Protein AF-A0A1Y1X3Y8-F1 (afdb_monomer_lite)

Secondary structure (DSSP, 8-state):
----TTT--HHHHHHHHHHHHHTSS-HHHHHHHHHHHHH-----HHHHHHHHHHHHHHHHTS-TT-HHHHHHHHHHHHHHHTTS-SSS-HHHHHHHHHHHHHB-TTSSSB-TT--HHHHHHHHHHHTT--THHHHHTHHHHHHHHHHHHH-GGGGGG--

Structure (mmCIF, N/CA/C/O backbone):
data_AF-A0A1Y1X3Y8-F1
#
_entry.id   AF-A0A1Y1X3Y8-F1
#
loop_
_atom_site.group_PDB
_atom_site.id
_atom_site.type_symbol
_atom_site.label_atom_id
_atom_site.label_alt_id
_atom_site.label_comp_id
_atom_site.label_asym_id
_atom_site.label_entity_id
_atom_site.label_seq_id
_atom_site.pdbx_PDB_ins_code
_atom_site.Cartn_x
_atom_site.Cartn_y
_atom_site.Cartn_z
_atom_site.occupancy
_atom_site.B_iso_or_equiv
_atom_site.auth_seq_id
_atom_site.auth_comp_id
_atom_site.auth_asym_id
_atom_site.auth_atom_id
_atom_site.pdbx_PDB_model_num
ATOM 1 N N . MET A 1 1 ? 4.720 0.163 -21.211 1.00 77.25 1 MET A N 1
ATOM 2 C CA . MET A 1 1 ? 3.419 0.380 -20.541 1.00 77.25 1 MET A CA 1
ATOM 3 C C . MET A 1 1 ? 3.453 1.753 -19.895 1.00 77.25 1 MET A C 1
ATOM 5 O O . MET A 1 1 ? 4.479 2.070 -19.313 1.00 77.25 1 MET A O 1
ATOM 9 N N . ASN A 1 2 ? 2.401 2.562 -20.039 1.00 78.06 2 ASN A N 1
ATOM 10 C CA . ASN A 1 2 ? 2.331 3.881 -19.407 1.00 78.06 2 ASN A CA 1
ATOM 11 C C . ASN A 1 2 ? 1.564 3.747 -18.083 1.00 78.06 2 ASN A C 1
ATOM 13 O O . ASN A 1 2 ? 0.369 3.459 -18.113 1.00 78.06 2 ASN A O 1
ATOM 17 N N . LEU A 1 3 ? 2.263 3.854 -16.953 1.00 91.81 3 LEU A N 1
ATOM 18 C CA . LEU A 1 3 ? 1.682 3.755 -15.616 1.00 91.81 3 LEU A CA 1
ATOM 19 C C . LEU A 1 3 ? 1.950 5.055 -14.869 1.00 91.81 3 LEU A C 1
ATOM 21 O O . LEU A 1 3 ? 3.102 5.444 -14.722 1.00 91.81 3 LEU A O 1
ATOM 25 N N . ASP A 1 4 ? 0.891 5.638 -14.324 1.00 93.69 4 ASP A N 1
ATOM 26 C CA . ASP A 1 4 ? 0.963 6.760 -13.394 1.00 93.69 4 ASP A CA 1
ATOM 27 C C . ASP A 1 4 ? 0.337 6.335 -12.061 1.00 93.69 4 ASP A C 1
ATOM 29 O O . ASP A 1 4 ? -0.876 6.133 -11.969 1.00 93.69 4 ASP A O 1
ATOM 33 N N . PHE A 1 5 ? 1.153 6.186 -11.016 1.00 95.19 5 PHE A N 1
ATOM 34 C CA . PHE A 1 5 ? 0.685 5.740 -9.699 1.00 95.19 5 PHE A CA 1
ATOM 35 C C . PHE A 1 5 ? -0.302 6.707 -9.026 1.00 95.19 5 PHE A C 1
ATOM 37 O O . PHE A 1 5 ? -0.973 6.295 -8.078 1.00 95.19 5 PHE A O 1
ATOM 44 N N . THR A 1 6 ? -0.429 7.948 -9.504 1.00 92.75 6 THR A N 1
ATOM 45 C CA . THR A 1 6 ? -1.361 8.947 -8.956 1.00 92.75 6 THR A CA 1
ATOM 46 C C . THR A 1 6 ? -2.784 8.810 -9.499 1.00 92.75 6 THR A C 1
ATOM 48 O O . THR A 1 6 ? -3.734 9.178 -8.813 1.00 92.75 6 THR A O 1
ATOM 51 N N . THR A 1 7 ? -2.951 8.249 -10.701 1.00 92.94 7 THR A N 1
ATOM 52 C CA . THR A 1 7 ? -4.248 8.200 -11.405 1.00 92.94 7 THR A CA 1
ATOM 53 C C . THR A 1 7 ? -4.650 6.805 -11.876 1.00 92.94 7 THR A C 1
ATOM 55 O O . THR A 1 7 ? -5.825 6.559 -12.157 1.00 92.94 7 THR A O 1
ATOM 58 N N . SER A 1 8 ? -3.703 5.869 -11.949 1.00 93.62 8 SER A N 1
ATOM 59 C CA . SER A 1 8 ? -3.963 4.515 -12.436 1.00 93.62 8 SER A CA 1
ATOM 60 C C . SER A 1 8 ? -4.915 3.758 -11.520 1.00 93.62 8 SER A C 1
ATOM 62 O O . SER A 1 8 ? -4.859 3.856 -10.290 1.00 93.62 8 SER A O 1
ATOM 64 N N . ASN A 1 9 ? -5.777 2.954 -12.140 1.00 93.38 9 ASN A N 1
ATOM 65 C CA . ASN A 1 9 ? -6.624 2.029 -11.408 1.00 93.38 9 ASN A CA 1
ATOM 66 C C . ASN A 1 9 ? -5.807 0.855 -10.839 1.00 93.38 9 ASN A C 1
ATOM 68 O O . ASN A 1 9 ? -4.686 0.563 -11.260 1.00 93.38 9 ASN A O 1
ATOM 72 N N . GLU A 1 10 ? -6.410 0.160 -9.881 1.00 94.06 10 GLU A N 1
ATOM 73 C CA . GLU A 1 10 ? -5.768 -0.921 -9.135 1.00 94.06 10 GLU A CA 1
ATOM 74 C C . GLU A 1 10 ? -5.378 -2.117 -10.018 1.00 94.06 10 GLU A C 1
ATOM 76 O O . GLU A 1 10 ? -4.331 -2.732 -9.800 1.00 94.06 10 GLU A O 1
ATOM 81 N N . ASP A 1 11 ? -6.167 -2.427 -11.050 1.00 94.31 11 ASP A N 1
ATOM 82 C CA . ASP A 1 11 ? -5.875 -3.535 -11.963 1.00 94.31 11 ASP A CA 1
ATOM 83 C C . ASP A 1 11 ? -4.633 -3.258 -12.816 1.00 94.31 11 ASP A C 1
ATOM 85 O O . ASP A 1 11 ? -3.832 -4.167 -13.044 1.00 94.31 11 ASP A O 1
ATOM 89 N N . LEU A 1 12 ? -4.412 -2.004 -13.222 1.00 95.94 12 LEU A N 1
ATOM 90 C CA . LEU A 1 12 ? -3.205 -1.605 -13.941 1.00 95.94 12 LEU A CA 1
ATOM 91 C C . LEU A 1 12 ? -1.964 -1.673 -13.036 1.00 95.94 12 LEU A C 1
ATOM 93 O O . LEU A 1 12 ? -0.915 -2.146 -13.471 1.00 95.94 12 LEU A O 1
ATOM 97 N N . CYS A 1 13 ? -2.082 -1.289 -11.761 1.00 97.12 13 CYS A N 1
ATOM 98 C CA . CYS A 1 13 ? -0.995 -1.442 -10.784 1.00 97.12 13 CYS A CA 1
ATOM 99 C C . CYS A 1 13 ? -0.655 -2.918 -10.528 1.00 97.12 13 CYS A C 1
ATOM 101 O O . CYS A 1 13 ? 0.520 -3.287 -10.458 1.00 97.12 13 CYS A O 1
ATOM 103 N N . LYS A 1 14 ? -1.672 -3.784 -10.452 1.00 96.38 14 LYS A N 1
ATOM 104 C CA . LYS A 1 14 ? -1.488 -5.239 -10.384 1.00 96.38 14 LYS A CA 1
ATOM 105 C C . LYS A 1 14 ? -0.775 -5.776 -11.626 1.00 96.38 14 LYS A C 1
ATOM 107 O O . LYS A 1 14 ? 0.194 -6.522 -11.492 1.00 96.38 14 LYS A O 1
ATOM 112 N N . GLN A 1 15 ? -1.235 -5.406 -12.823 1.00 97.06 15 GLN A N 1
ATOM 113 C CA . GLN A 1 15 ? -0.610 -5.830 -14.081 1.00 97.06 15 GLN A CA 1
ATOM 114 C C . GLN A 1 15 ? 0.847 -5.379 -14.163 1.00 97.06 15 GLN A C 1
ATOM 116 O O . GLN A 1 15 ? 1.706 -6.180 -14.522 1.00 97.06 15 GLN A O 1
ATOM 121 N N . TYR A 1 16 ? 1.145 -4.148 -13.741 1.00 97.31 16 TYR A N 1
ATOM 122 C CA . TYR A 1 16 ? 2.519 -3.668 -13.634 1.00 97.31 16 TYR A CA 1
ATOM 123 C C . TYR A 1 16 ? 3.376 -4.581 -12.753 1.00 97.31 16 TYR A C 1
ATOM 125 O O . TYR A 1 16 ? 4.433 -5.026 -13.196 1.00 97.31 16 TYR A O 1
ATOM 133 N N . GLY A 1 17 ? 2.914 -4.922 -11.545 1.00 97.19 17 GLY A N 1
ATOM 134 C CA . GLY A 1 17 ? 3.653 -5.817 -10.650 1.00 97.19 17 GLY A CA 1
ATOM 135 C C . GLY A 1 17 ? 3.884 -7.207 -11.256 1.00 97.19 17 GLY A C 1
ATOM 136 O O . GLY A 1 17 ? 4.974 -7.765 -11.139 1.00 97.19 17 GLY A O 1
ATOM 137 N N . ILE A 1 18 ? 2.893 -7.743 -11.977 1.00 97.38 18 ILE A N 1
ATOM 138 C CA . ILE A 1 18 ? 3.014 -9.019 -12.699 1.00 97.38 18 ILE A CA 1
ATOM 139 C C . ILE A 1 18 ? 4.064 -8.928 -13.813 1.00 97.38 18 ILE A C 1
ATOM 141 O O . ILE A 1 18 ? 4.921 -9.803 -13.887 1.00 97.38 18 ILE A O 1
ATOM 145 N N . TYR A 1 19 ? 4.051 -7.874 -14.631 1.00 97.44 19 TYR A N 1
ATOM 146 C CA . TYR A 1 19 ? 5.034 -7.698 -15.706 1.00 97.44 19 TYR A CA 1
ATOM 147 C C . TYR A 1 19 ? 6.447 -7.454 -15.190 1.00 97.44 19 TYR A C 1
ATOM 149 O O . TYR A 1 19 ? 7.417 -7.916 -15.793 1.00 97.44 19 TYR A O 1
ATOM 157 N N . VAL A 1 20 ? 6.589 -6.772 -14.051 1.00 96.94 20 VAL A N 1
ATOM 158 C CA . VAL A 1 20 ? 7.881 -6.711 -13.366 1.00 96.94 20 VAL A CA 1
ATOM 159 C C . VAL A 1 20 ? 8.287 -8.122 -12.959 1.00 96.94 20 VAL A C 1
ATOM 161 O O . VAL A 1 20 ? 9.363 -8.559 -13.352 1.00 96.94 20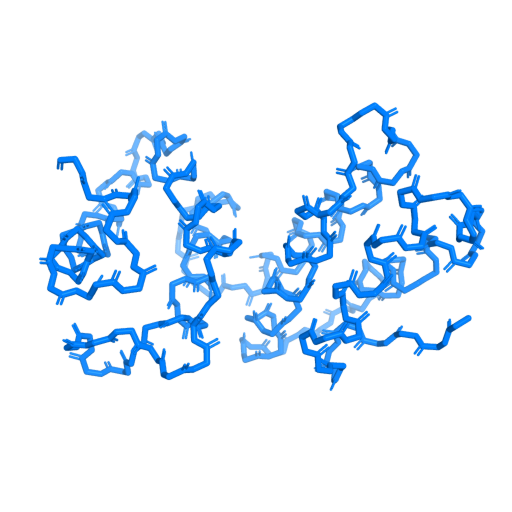 VAL A O 1
ATOM 164 N N . LYS A 1 21 ? 7.433 -8.877 -12.257 1.00 96.94 21 LYS A N 1
ATOM 165 C CA . LYS A 1 21 ? 7.724 -10.261 -11.846 1.00 96.94 21 LYS A CA 1
ATOM 166 C C . LYS A 1 21 ? 8.130 -11.170 -13.012 1.00 96.94 21 LYS A C 1
ATOM 168 O O . LYS A 1 21 ? 9.074 -11.938 -12.843 1.00 96.94 21 LYS A O 1
ATOM 173 N N . THR A 1 22 ? 7.452 -11.109 -14.159 1.00 96.50 22 THR A N 1
ATOM 174 C CA . THR A 1 22 ? 7.746 -11.969 -15.322 1.00 96.50 22 THR A CA 1
ATOM 175 C C . THR A 1 22 ? 8.943 -11.495 -16.146 1.00 96.50 22 THR A C 1
ATOM 177 O O . THR A 1 22 ? 9.402 -12.223 -17.022 1.00 96.50 22 THR A O 1
ATOM 180 N N . GLY A 1 23 ? 9.484 -10.307 -15.856 1.00 94.44 23 GLY A N 1
ATOM 181 C CA . GLY A 1 23 ? 10.617 -9.726 -16.581 1.00 94.44 23 GLY A CA 1
ATOM 182 C C . GLY A 1 23 ? 10.230 -8.974 -17.858 1.00 94.44 23 GLY A C 1
ATOM 183 O O . GLY A 1 23 ? 11.110 -8.432 -18.528 1.00 94.44 23 GLY A O 1
ATOM 184 N N . GLU A 1 24 ? 8.934 -8.892 -18.171 1.00 95.81 24 GLU A N 1
ATOM 185 C CA . GLU A 1 24 ? 8.387 -8.103 -19.284 1.00 95.81 24 GLU A CA 1
ATOM 186 C C . GLU A 1 24 ? 8.606 -6.595 -19.089 1.00 95.81 24 GLU A C 1
ATOM 188 O O . GLU A 1 24 ? 8.757 -5.855 -20.061 1.00 95.81 24 GLU A O 1
ATOM 193 N N . LEU A 1 25 ? 8.678 -6.138 -17.832 1.00 93.94 25 LEU A N 1
ATOM 194 C CA . LEU A 1 25 ? 9.170 -4.809 -17.470 1.00 93.94 25 LEU A CA 1
ATOM 195 C C . LEU A 1 25 ? 10.521 -4.909 -16.757 1.00 93.94 25 LEU A C 1
ATOM 197 O O . LEU A 1 25 ? 10.657 -5.537 -15.704 1.00 93.94 25 LEU A O 1
ATOM 201 N N . ASN A 1 26 ? 11.519 -4.227 -17.317 1.00 92.56 26 ASN A N 1
ATOM 202 C CA . ASN A 1 26 ? 12.872 -4.127 -16.782 1.00 92.56 26 ASN A CA 1
ATOM 203 C C . ASN A 1 26 ? 13.462 -2.726 -17.033 1.00 92.56 26 ASN A C 1
ATOM 205 O O . ASN A 1 26 ? 12.870 -1.898 -17.735 1.00 92.56 26 ASN A O 1
ATOM 209 N N . GLY A 1 27 ? 14.610 -2.446 -16.409 1.00 91.19 27 GLY A N 1
ATOM 210 C CA . GLY A 1 27 ? 15.343 -1.192 -16.590 1.00 91.19 27 GLY A CA 1
ATOM 211 C C . GLY A 1 27 ? 14.477 0.050 -16.356 1.00 91.19 27 GLY A C 1
ATOM 212 O O . GLY A 1 27 ? 13.694 0.108 -15.407 1.00 91.19 27 GLY A O 1
ATOM 213 N N . SER A 1 28 ? 14.592 1.034 -17.249 1.00 90.19 28 SER A N 1
ATOM 214 C CA . SER A 1 28 ? 13.864 2.308 -17.161 1.00 90.19 28 SER A CA 1
ATOM 215 C C . SER A 1 28 ? 12.346 2.168 -17.284 1.00 90.19 28 SER A C 1
ATOM 217 O O . SER A 1 28 ? 11.619 2.962 -16.697 1.00 90.19 28 SER A O 1
ATOM 219 N N . CYS A 1 29 ? 11.843 1.156 -17.998 1.00 90.56 29 CYS A N 1
ATOM 220 C CA . CYS A 1 29 ? 10.399 0.926 -18.124 1.00 90.56 29 CYS A CA 1
ATOM 221 C C . CYS A 1 29 ? 9.777 0.461 -16.803 1.00 90.56 29 CYS A C 1
ATOM 223 O O . CYS A 1 29 ? 8.608 0.730 -16.535 1.00 90.56 29 CYS A O 1
ATOM 225 N N . MET A 1 30 ? 10.560 -0.236 -15.979 1.00 93.94 30 MET A N 1
ATOM 226 C CA . MET A 1 30 ? 10.179 -0.576 -14.616 1.00 93.94 30 MET A CA 1
ATOM 227 C C . MET A 1 30 ? 10.364 0.630 -13.691 1.00 93.94 30 MET A C 1
ATOM 229 O O . MET A 1 30 ? 9.432 0.997 -12.984 1.00 93.94 30 MET A O 1
ATOM 233 N N . THR A 1 31 ? 11.544 1.253 -13.670 1.00 93.75 31 THR A N 1
ATOM 234 C CA . THR A 1 31 ? 11.863 2.259 -12.643 1.00 93.75 31 THR A CA 1
ATOM 235 C C . THR A 1 31 ? 11.233 3.626 -12.891 1.00 93.75 31 THR A C 1
ATOM 237 O O . THR A 1 31 ? 10.962 4.324 -11.921 1.00 93.75 31 THR A O 1
ATOM 240 N N . GLY A 1 32 ? 10.954 3.995 -14.145 1.00 94.44 32 GLY A N 1
ATOM 241 C CA . GLY A 1 32 ? 10.449 5.315 -14.542 1.00 94.44 32 GLY A CA 1
ATOM 242 C C . GLY A 1 32 ? 9.250 5.801 -13.720 1.00 94.44 32 GLY A C 1
ATOM 243 O O . GLY A 1 32 ? 9.381 6.821 -13.048 1.00 94.44 32 GLY A O 1
ATOM 244 N N . PRO A 1 33 ? 8.137 5.045 -13.656 1.00 95.31 33 PRO A N 1
ATOM 245 C CA . PRO A 1 33 ? 6.966 5.443 -12.870 1.00 95.31 33 PRO A CA 1
ATOM 246 C C . PRO A 1 33 ? 7.246 5.660 -11.373 1.00 95.31 33 PRO A C 1
ATOM 248 O O . PRO A 1 33 ? 6.623 6.500 -10.734 1.00 95.31 33 PRO A O 1
ATOM 251 N N . LEU A 1 34 ? 8.184 4.911 -10.784 1.00 95.69 34 LEU A N 1
ATOM 252 C CA . LEU A 1 34 ? 8.559 5.066 -9.372 1.00 95.69 34 LEU A CA 1
ATOM 253 C C . LEU A 1 34 ? 9.512 6.253 -9.162 1.00 95.69 34 LEU A C 1
ATOM 255 O O . LEU A 1 34 ? 9.432 6.955 -8.153 1.00 95.69 34 LEU A O 1
ATOM 259 N N . GLU A 1 35 ? 10.410 6.485 -10.117 1.00 94.81 35 GLU A N 1
ATOM 260 C CA . GLU A 1 35 ? 11.314 7.633 -10.141 1.00 94.81 35 GLU A CA 1
ATOM 261 C C . GLU A 1 35 ? 10.539 8.952 -10.275 1.00 94.81 35 GLU A C 1
ATOM 263 O O . GLU A 1 35 ? 10.864 9.918 -9.587 1.00 94.81 35 GLU A O 1
ATOM 268 N N . GLU A 1 36 ? 9.467 8.984 -11.069 1.00 94.56 36 GLU A N 1
ATOM 269 C CA . GLU A 1 36 ? 8.552 10.131 -11.157 1.00 94.56 36 GLU A CA 1
ATOM 270 C C . GLU A 1 36 ? 7.928 10.475 -9.801 1.00 94.56 36 GLU A C 1
ATOM 272 O O . GLU A 1 36 ? 7.931 11.640 -9.400 1.00 94.56 36 GLU A O 1
ATOM 277 N N . ILE A 1 37 ? 7.476 9.468 -9.045 1.00 95.81 37 ILE A N 1
ATOM 278 C CA . ILE A 1 37 ? 6.945 9.670 -7.690 1.00 95.81 37 ILE A CA 1
ATOM 279 C C . ILE A 1 37 ? 8.012 10.244 -6.762 1.00 95.81 37 ILE A C 1
ATOM 281 O O . ILE A 1 37 ? 7.745 11.212 -6.057 1.00 95.81 37 ILE A O 1
ATOM 285 N N . LYS A 1 38 ? 9.228 9.689 -6.788 1.00 93.62 38 LYS A N 1
ATOM 286 C CA . LYS A 1 38 ? 10.349 10.166 -5.965 1.00 93.62 38 LYS A CA 1
ATOM 287 C C . LYS A 1 38 ? 10.740 11.617 -6.285 1.00 93.62 38 LYS A C 1
ATOM 289 O O . LYS A 1 38 ? 11.185 12.335 -5.398 1.00 93.62 38 LYS A O 1
ATOM 294 N N . ASN A 1 39 ? 10.590 12.041 -7.539 1.00 92.62 39 ASN A N 1
ATOM 295 C CA . ASN A 1 39 ? 10.962 13.385 -7.991 1.00 92.62 39 ASN A CA 1
ATOM 296 C C . ASN A 1 39 ? 9.823 14.412 -7.854 1.00 92.62 39 ASN A C 1
ATOM 298 O O . ASN A 1 39 ? 10.050 15.609 -8.040 1.00 92.62 39 ASN A O 1
ATOM 302 N N . LYS A 1 40 ? 8.597 13.977 -7.537 1.00 93.88 40 LYS A N 1
ATOM 303 C CA . LYS A 1 40 ? 7.464 14.877 -7.303 1.00 93.88 40 LYS A CA 1
ATOM 304 C C . LYS A 1 40 ? 7.599 15.532 -5.927 1.00 93.88 40 LYS A C 1
ATOM 306 O O . LYS A 1 40 ? 7.564 14.864 -4.901 1.00 93.88 40 LYS A O 1
ATOM 311 N N . ASN A 1 41 ? 7.748 16.856 -5.907 1.00 92.00 41 ASN A N 1
ATOM 312 C CA . ASN A 1 41 ? 8.043 17.620 -4.686 1.00 92.00 41 ASN A CA 1
ATOM 313 C C . ASN A 1 41 ? 6.811 17.960 -3.839 1.00 92.00 41 ASN A C 1
ATOM 315 O O . ASN A 1 41 ? 6.951 18.493 -2.742 1.00 92.00 41 ASN A O 1
ATOM 319 N N . ASN A 1 42 ? 5.611 17.708 -4.352 1.00 91.81 42 ASN A N 1
ATOM 320 C CA . ASN A 1 42 ? 4.365 18.023 -3.679 1.00 91.81 42 ASN A CA 1
ATOM 321 C C . ASN A 1 42 ? 3.325 16.933 -3.933 1.00 91.81 42 ASN A C 1
ATOM 323 O O . ASN A 1 42 ? 2.961 16.652 -5.071 1.00 91.81 42 ASN A O 1
ATOM 327 N N . PHE A 1 43 ? 2.812 16.358 -2.855 1.00 93.62 43 PHE A N 1
ATOM 328 C CA . PHE A 1 43 ? 1.577 15.590 -2.874 1.00 93.62 43 PHE A CA 1
ATOM 329 C C . PHE A 1 43 ? 0.581 16.267 -1.943 1.00 93.62 43 PHE A C 1
ATOM 331 O O . PHE A 1 43 ? 0.949 16.688 -0.845 1.00 93.62 43 PHE A O 1
ATOM 338 N N . SER A 1 44 ? -0.675 16.363 -2.375 1.00 95.56 44 SER A N 1
ATOM 339 C CA . SER A 1 44 ? -1.773 16.465 -1.415 1.00 95.56 44 SER A CA 1
ATOM 340 C C . SER A 1 44 ? -1.856 15.182 -0.585 1.00 95.56 44 SER A C 1
ATOM 342 O O . SER A 1 44 ? -1.370 14.123 -1.000 1.00 95.56 44 SER A O 1
ATOM 344 N N . PHE A 1 45 ? -2.500 15.263 0.578 1.00 95.56 45 PHE A N 1
ATOM 345 C CA . PHE A 1 45 ? -2.739 14.097 1.423 1.00 95.56 45 PHE A CA 1
ATOM 346 C C . PHE A 1 45 ? -3.455 12.979 0.644 1.00 95.56 45 PHE A C 1
ATOM 348 O O . PHE A 1 45 ? -3.039 11.820 0.677 1.00 95.56 45 PHE A O 1
ATOM 355 N N . GLU A 1 46 ? -4.493 13.323 -0.119 1.00 96.12 46 GLU A N 1
ATOM 356 C CA . GLU A 1 46 ? -5.285 12.379 -0.909 1.00 96.12 46 GLU A CA 1
ATOM 357 C C . GLU A 1 46 ? -4.454 11.711 -2.009 1.00 96.12 46 GLU A C 1
ATOM 359 O O . GLU A 1 46 ? -4.529 10.491 -2.184 1.00 96.12 46 GLU A O 1
ATOM 364 N N . GLU A 1 47 ? -3.630 12.479 -2.726 1.00 96.81 47 GLU A N 1
ATOM 365 C CA . GLU A 1 47 ? -2.723 11.911 -3.726 1.00 96.81 47 GLU A CA 1
ATOM 366 C C . GLU A 1 47 ? -1.695 10.979 -3.077 1.00 96.81 47 GLU A C 1
ATOM 368 O O . GLU A 1 47 ? -1.450 9.892 -3.603 1.00 96.81 47 GLU A O 1
ATOM 373 N N . ALA A 1 48 ? -1.120 11.355 -1.929 1.00 97.69 48 ALA A N 1
ATOM 374 C CA . ALA A 1 48 ? -0.169 10.512 -1.208 1.00 97.69 48 ALA A CA 1
ATOM 375 C C . ALA A 1 48 ? -0.812 9.180 -0.786 1.00 97.69 48 ALA A C 1
ATOM 377 O O . ALA A 1 48 ? -0.214 8.118 -0.975 1.00 97.69 48 ALA A O 1
ATOM 378 N N . VAL A 1 49 ? -2.060 9.208 -0.304 1.00 97.94 49 VAL A N 1
ATOM 379 C CA . VAL A 1 49 ? -2.837 7.998 0.018 1.00 97.94 49 VAL A CA 1
ATOM 380 C C . VAL A 1 49 ? -3.030 7.106 -1.213 1.00 97.94 49 VAL A C 1
ATOM 382 O O . VAL A 1 49 ? -2.828 5.889 -1.128 1.00 97.94 49 VAL A O 1
ATOM 385 N N . ILE A 1 50 ? -3.387 7.684 -2.365 1.00 97.50 50 ILE A N 1
ATOM 386 C CA . ILE A 1 50 ? -3.565 6.937 -3.621 1.00 97.50 50 ILE A CA 1
ATOM 387 C C . ILE A 1 50 ? -2.246 6.300 -4.065 1.00 97.50 50 ILE A C 1
ATOM 389 O O . ILE A 1 50 ? -2.211 5.101 -4.352 1.00 97.50 50 ILE A O 1
ATOM 393 N N . VAL A 1 51 ? -1.160 7.073 -4.065 1.00 97.81 51 VAL A N 1
ATOM 394 C CA . VAL A 1 51 ? 0.172 6.614 -4.470 1.00 97.81 51 VAL A CA 1
ATOM 395 C C . VAL A 1 51 ? 0.653 5.484 -3.571 1.00 97.81 51 VAL A C 1
ATOM 397 O O . VAL A 1 51 ? 1.042 4.434 -4.078 1.00 97.81 51 VAL A O 1
ATOM 400 N N . ILE A 1 52 ? 0.572 5.647 -2.247 1.00 98.50 52 ILE A N 1
ATOM 401 C CA . ILE A 1 52 ? 0.981 4.622 -1.276 1.00 98.50 52 ILE A CA 1
ATOM 402 C C . ILE A 1 52 ? 0.207 3.321 -1.500 1.00 98.50 52 ILE A C 1
ATOM 404 O O . ILE A 1 52 ? 0.816 2.246 -1.548 1.00 98.50 52 ILE A O 1
ATOM 408 N N . LYS A 1 53 ? -1.116 3.402 -1.693 1.00 98.25 53 LYS A N 1
ATOM 409 C CA . LYS A 1 53 ? -1.956 2.238 -2.004 1.00 98.25 53 LYS A CA 1
ATOM 410 C C . LYS A 1 53 ? -1.508 1.563 -3.302 1.00 98.25 53 LYS A C 1
ATOM 412 O O . LYS A 1 53 ? -1.264 0.358 -3.313 1.00 98.25 53 LYS A O 1
ATOM 417 N N . ASN A 1 54 ? -1.388 2.326 -4.383 1.00 98.00 54 ASN A N 1
ATOM 418 C CA . ASN A 1 54 ? -1.107 1.800 -5.716 1.00 98.00 54 ASN A CA 1
ATOM 419 C C . ASN A 1 54 ? 0.303 1.189 -5.816 1.00 98.00 54 ASN A C 1
ATOM 421 O O . ASN A 1 54 ? 0.475 0.106 -6.378 1.00 98.00 54 ASN A O 1
ATOM 425 N N . ILE A 1 55 ? 1.298 1.841 -5.210 1.00 97.44 55 ILE A N 1
ATOM 426 C CA . ILE A 1 55 ? 2.676 1.347 -5.100 1.00 97.44 55 ILE A CA 1
ATOM 427 C C . ILE A 1 55 ? 2.717 0.048 -4.279 1.00 97.44 55 ILE A C 1
ATOM 429 O O . ILE A 1 55 ? 3.319 -0.936 -4.713 1.00 97.44 55 ILE A O 1
ATOM 433 N N . THR A 1 56 ? 2.022 0.003 -3.136 1.00 97.94 56 THR A N 1
ATOM 434 C CA . THR A 1 56 ? 1.931 -1.206 -2.293 1.00 97.94 56 THR A CA 1
ATOM 435 C C . THR A 1 56 ? 1.260 -2.363 -3.036 1.00 97.94 56 THR A C 1
ATOM 437 O O . THR A 1 56 ? 1.735 -3.498 -2.970 1.00 97.94 56 THR A O 1
ATOM 440 N N . LEU A 1 57 ? 0.190 -2.084 -3.788 1.00 97.38 57 LEU A N 1
ATOM 441 C CA . LEU A 1 57 ? -0.512 -3.090 -4.582 1.00 97.38 57 LEU A CA 1
ATOM 442 C C . LEU A 1 57 ? 0.389 -3.688 -5.665 1.00 97.38 57 LEU A C 1
ATOM 444 O O . LEU A 1 57 ? 0.423 -4.905 -5.820 1.00 97.38 57 LEU A O 1
ATOM 448 N N . ALA A 1 58 ? 1.133 -2.853 -6.392 1.00 97.19 58 ALA A N 1
ATOM 449 C CA . ALA A 1 58 ? 2.083 -3.320 -7.397 1.00 97.19 58 ALA A CA 1
ATOM 450 C C . ALA A 1 58 ? 3.166 -4.216 -6.777 1.00 97.19 58 ALA A C 1
ATOM 452 O O . ALA A 1 58 ? 3.434 -5.310 -7.277 1.00 97.19 58 ALA A O 1
ATOM 453 N N . ALA A 1 59 ? 3.755 -3.780 -5.662 1.00 96.94 59 ALA A N 1
ATOM 454 C CA . ALA A 1 59 ? 4.850 -4.493 -5.015 1.00 96.94 59 ALA A CA 1
ATOM 455 C C . ALA A 1 59 ? 4.451 -5.847 -4.428 1.00 96.94 59 ALA A C 1
ATOM 457 O O . ALA A 1 59 ? 5.285 -6.745 -4.393 1.00 96.94 59 ALA A O 1
ATOM 458 N N . TYR A 1 60 ? 3.185 -6.032 -4.040 1.00 96.94 60 TYR A N 1
ATOM 459 C CA . TYR A 1 60 ? 2.674 -7.331 -3.589 1.00 96.94 60 TYR A CA 1
ATOM 460 C C . TYR A 1 60 ? 2.934 -8.456 -4.606 1.00 96.94 60 TYR A C 1
ATOM 462 O O . TYR A 1 60 ? 3.183 -9.600 -4.232 1.00 96.94 60 TYR A O 1
ATOM 470 N N . TYR A 1 61 ? 2.896 -8.132 -5.901 1.00 96.94 61 TYR A N 1
ATOM 471 C CA . TYR A 1 61 ? 3.100 -9.103 -6.973 1.00 96.94 61 TYR A CA 1
ATOM 472 C C . TYR A 1 61 ? 4.570 -9.298 -7.351 1.00 96.94 61 TYR A C 1
ATOM 474 O O . TYR A 1 61 ? 4.868 -10.230 -8.098 1.00 96.94 61 TYR A O 1
ATOM 482 N N . VAL A 1 62 ? 5.486 -8.464 -6.853 1.00 97.38 62 VAL A N 1
ATOM 483 C CA . VAL A 1 62 ? 6.907 -8.527 -7.201 1.00 97.38 62 VAL A CA 1
ATOM 484 C C . VAL A 1 62 ? 7.683 -9.271 -6.108 1.00 97.38 62 VAL A C 1
ATOM 486 O O . VAL A 1 62 ? 7.642 -8.859 -4.949 1.00 97.38 62 VAL A O 1
ATOM 489 N N . PRO A 1 63 ? 8.414 -10.349 -6.444 1.00 95.75 63 PRO A N 1
ATOM 490 C CA . PRO A 1 63 ? 9.191 -11.104 -5.464 1.00 95.75 63 PRO A CA 1
ATOM 491 C C . PRO A 1 63 ? 10.288 -10.247 -4.811 1.00 95.75 63 PRO A C 1
ATOM 493 O O . PRO A 1 63 ? 10.798 -9.293 -5.409 1.00 95.75 63 PRO A O 1
ATOM 496 N N . ILE A 1 64 ? 10.662 -10.582 -3.574 1.00 94.50 64 ILE A N 1
ATOM 497 C CA . ILE A 1 64 ? 11.645 -9.810 -2.795 1.00 94.50 64 ILE A CA 1
ATOM 498 C C . ILE A 1 64 ? 13.053 -9.872 -3.412 1.00 94.50 64 ILE A C 1
ATOM 500 O O . ILE A 1 64 ? 13.842 -8.941 -3.270 1.00 94.50 64 ILE A O 1
ATOM 504 N N . GLU A 1 65 ? 13.341 -10.930 -4.171 1.00 96.06 65 GLU A N 1
ATOM 505 C CA . GLU A 1 65 ? 14.598 -11.155 -4.888 1.00 96.06 65 GLU A CA 1
ATOM 506 C C . GLU A 1 65 ? 14.813 -10.162 -6.041 1.00 96.06 65 GLU A C 1
ATOM 508 O O . GLU A 1 65 ? 15.945 -9.980 -6.492 1.00 96.06 65 GLU A O 1
ATOM 513 N N . ARG A 1 66 ? 13.758 -9.478 -6.507 1.00 95.31 66 ARG A N 1
ATOM 514 C CA . ARG A 1 66 ? 13.860 -8.383 -7.487 1.00 95.31 66 ARG A CA 1
ATOM 515 C C . ARG A 1 66 ? 14.328 -7.100 -6.817 1.00 95.31 66 ARG A C 1
ATOM 517 O O . ARG A 1 66 ? 13.608 -6.110 -6.736 1.00 95.31 66 ARG A O 1
ATOM 524 N N . THR A 1 67 ? 15.551 -7.137 -6.300 1.00 94.88 67 THR A N 1
ATOM 525 C CA . THR A 1 67 ? 16.168 -6.050 -5.528 1.00 94.88 67 THR A CA 1
ATOM 526 C C . THR A 1 67 ? 16.273 -4.744 -6.318 1.00 94.88 67 THR A C 1
ATOM 528 O O . THR A 1 67 ? 16.139 -3.668 -5.736 1.00 94.88 67 THR A O 1
ATOM 531 N N . ASP A 1 68 ? 16.422 -4.834 -7.642 1.00 93.75 68 ASP A N 1
ATOM 532 C CA . ASP A 1 68 ? 16.359 -3.719 -8.590 1.00 93.75 68 ASP A CA 1
ATOM 533 C C . ASP A 1 68 ? 15.020 -2.968 -8.525 1.00 93.75 68 ASP A C 1
ATOM 535 O O . ASP A 1 68 ? 14.994 -1.737 -8.551 1.00 93.75 68 ASP A O 1
ATOM 539 N N . PHE A 1 69 ? 13.916 -3.699 -8.370 1.00 96.00 69 PHE A N 1
ATOM 540 C CA . PHE A 1 69 ? 12.597 -3.131 -8.117 1.00 96.00 69 PHE A CA 1
ATOM 541 C C . PHE A 1 69 ? 12.444 -2.678 -6.662 1.00 96.00 69 PHE A C 1
ATOM 543 O O . PHE A 1 69 ? 12.093 -1.523 -6.414 1.00 96.00 69 PHE A O 1
ATOM 550 N N . GLN A 1 70 ? 12.726 -3.568 -5.700 1.00 95.19 70 GLN A N 1
ATOM 551 C CA . GLN A 1 70 ? 12.458 -3.335 -4.274 1.00 95.19 70 GLN A CA 1
ATOM 552 C C . GLN A 1 70 ? 13.147 -2.068 -3.755 1.00 95.19 70 GLN A C 1
ATOM 554 O O . GLN A 1 70 ? 12.574 -1.334 -2.945 1.00 95.19 70 GLN A O 1
ATOM 559 N N . PHE A 1 71 ? 14.351 -1.772 -4.249 1.00 95.19 71 PHE A N 1
ATOM 560 C CA . PHE A 1 71 ? 15.085 -0.563 -3.890 1.00 95.19 71 PHE A CA 1
ATOM 561 C C . PHE A 1 71 ? 14.360 0.719 -4.320 1.00 95.19 71 PHE A C 1
ATOM 563 O O . PHE A 1 71 ? 14.173 1.629 -3.509 1.00 95.19 71 PHE A O 1
ATOM 570 N N . VAL A 1 72 ? 13.937 0.800 -5.585 1.00 95.31 72 VAL A N 1
ATOM 571 C CA . VAL A 1 72 ? 13.284 2.000 -6.132 1.00 95.31 72 VAL A CA 1
ATOM 572 C C . VAL A 1 72 ? 11.870 2.143 -5.568 1.00 95.31 72 VAL A C 1
ATOM 574 O O . VAL A 1 72 ? 11.480 3.238 -5.162 1.00 95.31 72 VAL A O 1
ATOM 577 N N . TYR A 1 73 ? 11.147 1.027 -5.440 1.00 94.94 73 TYR A N 1
ATOM 578 C CA . TYR A 1 73 ? 9.844 0.953 -4.778 1.00 94.94 73 TYR A CA 1
ATOM 579 C C . TYR A 1 73 ? 9.901 1.516 -3.356 1.00 94.94 73 TYR A C 1
ATOM 581 O O . TYR A 1 73 ? 9.111 2.392 -3.005 1.00 94.94 73 TYR A O 1
ATOM 589 N N . SER A 1 74 ? 10.868 1.060 -2.553 1.00 95.62 74 SER A N 1
ATOM 590 C CA . SER A 1 74 ? 10.986 1.482 -1.156 1.00 95.62 74 SER A CA 1
ATOM 591 C C . SER A 1 74 ? 11.240 2.982 -1.053 1.00 95.62 74 SER A C 1
ATOM 593 O O . SER A 1 74 ? 10.634 3.654 -0.223 1.00 95.62 74 SER A O 1
ATOM 595 N N . LYS A 1 75 ? 12.083 3.539 -1.932 1.00 96.81 75 LYS A N 1
ATOM 596 C CA . LYS A 1 75 ? 12.333 4.986 -1.978 1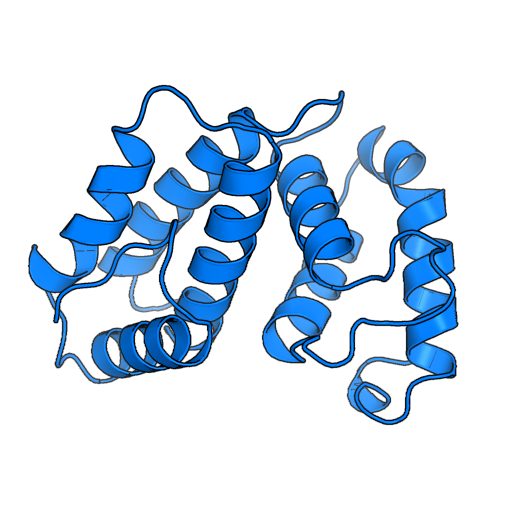.00 96.81 75 LYS A CA 1
ATOM 597 C C . LYS A 1 75 ? 11.083 5.781 -2.344 1.00 96.81 75 LYS A C 1
ATOM 599 O O . LYS A 1 75 ? 10.777 6.750 -1.657 1.00 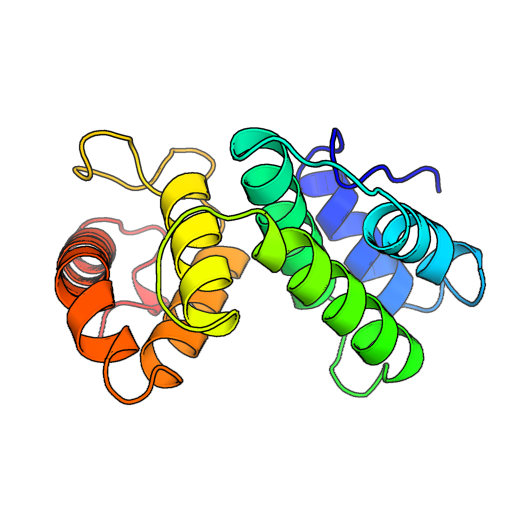96.81 75 LYS A O 1
ATOM 604 N N . ALA A 1 76 ? 10.365 5.368 -3.386 1.00 97.38 76 ALA A N 1
ATOM 605 C CA . ALA A 1 76 ? 9.137 6.037 -3.809 1.00 97.38 76 ALA A CA 1
ATOM 606 C C . ALA A 1 76 ? 8.055 5.984 -2.717 1.00 97.38 76 ALA A C 1
ATOM 608 O O . ALA A 1 76 ? 7.407 6.991 -2.438 1.00 97.38 76 ALA A O 1
ATOM 609 N N . LEU A 1 77 ? 7.908 4.835 -2.050 1.00 97.75 77 LEU A N 1
ATOM 610 C CA . LEU A 1 77 ? 6.948 4.653 -0.965 1.00 97.75 77 LEU A CA 1
ATOM 611 C C . LEU A 1 77 ? 7.268 5.533 0.251 1.00 97.75 77 LEU A C 1
ATOM 613 O O . LEU A 1 77 ? 6.373 6.189 0.779 1.00 97.75 77 LEU A O 1
ATOM 617 N N . LEU A 1 78 ? 8.532 5.562 0.687 1.00 96.88 78 LEU A N 1
ATOM 618 C CA . LEU A 1 78 ? 8.970 6.400 1.810 1.00 96.88 78 LEU A CA 1
ATOM 619 C C . LEU A 1 78 ? 8.843 7.891 1.487 1.00 96.88 78 LEU A C 1
ATOM 621 O O . LEU A 1 78 ? 8.443 8.669 2.349 1.00 96.88 78 LEU A O 1
ATOM 625 N N . HIS A 1 79 ? 9.138 8.276 0.243 1.00 97.62 79 HIS A N 1
ATOM 626 C CA . HIS A 1 79 ? 8.938 9.642 -0.229 1.00 97.62 79 HIS A CA 1
ATOM 627 C C . HIS A 1 79 ? 7.464 10.040 -0.167 1.00 97.62 79 HIS A C 1
ATOM 629 O O . HIS A 1 79 ? 7.139 11.025 0.488 1.00 97.62 79 HIS A O 1
ATOM 635 N N . ALA A 1 80 ? 6.559 9.239 -0.739 1.00 97.88 80 ALA A N 1
ATOM 636 C CA . ALA A 1 80 ? 5.119 9.505 -0.679 1.00 97.88 80 ALA A CA 1
ATOM 637 C C . ALA A 1 80 ? 4.598 9.563 0.770 1.00 97.88 80 ALA A C 1
ATOM 639 O O . ALA A 1 80 ? 3.799 10.431 1.112 1.00 97.88 80 ALA A O 1
ATOM 640 N N . ALA A 1 81 ? 5.104 8.694 1.650 1.00 97.62 81 ALA A N 1
ATOM 641 C CA . ALA A 1 81 ? 4.753 8.688 3.069 1.00 97.62 81 ALA A CA 1
ATOM 642 C C . ALA A 1 81 ? 5.178 9.957 3.820 1.00 97.62 81 ALA A C 1
ATOM 644 O O . ALA A 1 81 ? 4.563 10.290 4.831 1.00 97.62 81 ALA A O 1
ATOM 645 N N . SER A 1 82 ? 6.189 10.687 3.340 1.00 96.69 82 SER A N 1
ATOM 646 C CA . SER A 1 82 ? 6.607 11.947 3.967 1.00 96.69 82 SER A CA 1
ATOM 647 C C . SER A 1 82 ? 5.555 13.061 3.856 1.00 96.69 82 SER A C 1
ATOM 649 O O . SER A 1 82 ? 5.566 13.974 4.677 1.00 96.69 82 SER A O 1
ATOM 651 N N . PHE A 1 83 ? 4.611 12.939 2.912 1.00 96.62 83 PHE A N 1
ATOM 652 C CA . PHE A 1 83 ? 3.493 13.870 2.696 1.00 96.62 83 PHE A CA 1
ATOM 653 C C . PHE A 1 83 ? 2.218 13.488 3.456 1.00 96.62 83 PHE A C 1
ATOM 655 O O . PHE A 1 83 ? 1.182 14.128 3.302 1.00 96.62 83 PHE A O 1
ATOM 662 N N . ILE A 1 84 ? 2.265 12.424 4.258 1.00 97.00 84 ILE A N 1
ATOM 663 C CA . ILE A 1 84 ? 1.164 12.062 5.145 1.00 97.00 84 ILE A CA 1
ATOM 664 C C . ILE A 1 84 ? 1.308 12.864 6.438 1.00 97.00 84 ILE A C 1
ATOM 666 O O . ILE A 1 84 ? 2.285 12.709 7.182 1.00 97.00 84 ILE A O 1
ATOM 670 N N . ASP A 1 85 ? 0.324 13.723 6.689 1.00 88.88 85 ASP A N 1
ATOM 671 C CA . ASP A 1 85 ? 0.250 14.541 7.895 1.00 88.88 85 ASP A CA 1
ATOM 672 C C . ASP A 1 85 ? 0.129 13.672 9.153 1.00 88.88 85 ASP A C 1
ATOM 674 O O . ASP A 1 85 ? -0.531 12.631 9.156 1.00 88.88 85 ASP A O 1
ATOM 678 N N . GLY A 1 86 ? 0.775 14.121 10.231 1.00 80.56 86 GLY A N 1
ATOM 679 C CA . GLY A 1 86 ? 0.812 13.432 11.520 1.00 80.56 86 GLY A CA 1
ATOM 680 C C . GLY A 1 86 ? 2.227 13.242 12.064 1.00 80.56 86 GLY A C 1
ATOM 681 O O . GLY A 1 86 ? 3.221 13.358 11.333 1.00 80.56 86 GLY A O 1
ATOM 682 N N . ASN A 1 87 ? 2.292 12.955 13.364 1.00 79.94 87 ASN A N 1
ATOM 683 C CA . ASN A 1 87 ? 3.501 12.479 14.029 1.00 79.94 87 ASN A CA 1
ATOM 684 C C . ASN A 1 87 ? 3.714 10.982 13.722 1.00 79.94 87 ASN A C 1
ATOM 686 O O . ASN A 1 87 ? 2.949 10.383 12.962 1.00 79.94 87 ASN A O 1
ATOM 690 N N . GLY A 1 88 ? 4.813 10.421 14.219 1.00 89.19 88 GLY A N 1
ATOM 691 C CA . GLY A 1 88 ? 5.145 9.010 14.038 1.00 89.19 88 GLY A CA 1
ATOM 692 C C . GLY A 1 88 ? 6.074 8.713 12.859 1.00 89.19 88 GLY A C 1
ATOM 693 O O . GLY A 1 88 ? 6.464 9.582 12.065 1.00 89.19 88 GLY A O 1
ATOM 694 N N . SER A 1 89 ? 6.483 7.449 12.769 1.00 94.75 89 SER A N 1
ATOM 695 C CA . SER A 1 89 ? 7.436 6.993 11.757 1.00 94.75 89 SER A CA 1
ATOM 696 C C . SER A 1 89 ? 6.837 6.937 10.349 1.00 94.75 89 SER A C 1
ATOM 698 O O . SER A 1 89 ? 5.625 6.866 10.145 1.00 94.75 89 SER A O 1
ATOM 700 N N . LEU A 1 90 ? 7.704 6.861 9.333 1.00 95.44 90 LEU A N 1
ATOM 701 C CA . LEU A 1 90 ? 7.261 6.603 7.958 1.00 95.44 90 LEU A CA 1
ATOM 702 C C . LEU A 1 90 ? 6.488 5.277 7.840 1.00 95.44 90 LEU A C 1
ATOM 704 O O . LEU A 1 90 ? 5.585 5.180 7.014 1.00 95.44 90 LEU A O 1
ATOM 708 N N . ASN A 1 91 ? 6.788 4.265 8.666 1.00 95.38 91 ASN A N 1
ATOM 709 C CA . ASN A 1 91 ? 6.031 3.012 8.657 1.00 95.38 91 ASN A CA 1
ATOM 710 C C . ASN A 1 91 ? 4.593 3.218 9.158 1.00 95.38 91 ASN A C 1
ATOM 712 O O . ASN A 1 91 ? 3.657 2.713 8.531 1.00 95.38 91 ASN A O 1
ATOM 716 N N . PHE A 1 92 ? 4.419 3.992 10.233 1.00 96.62 92 PHE A N 1
ATOM 717 C CA . PHE A 1 92 ? 3.100 4.370 10.735 1.00 96.62 92 PHE A CA 1
ATOM 718 C C . PHE A 1 92 ? 2.321 5.192 9.703 1.00 96.62 92 PHE A C 1
ATOM 720 O O . PHE A 1 92 ? 1.182 4.860 9.386 1.00 96.62 92 PHE A O 1
ATOM 727 N N . LYS A 1 93 ? 2.961 6.183 9.076 1.00 97.56 93 LYS A N 1
ATOM 728 C CA . LYS A 1 93 ? 2.347 6.998 8.015 1.00 97.56 93 LYS A CA 1
ATOM 729 C C . LYS A 1 93 ? 1.878 6.174 6.817 1.00 97.56 93 LYS A C 1
ATOM 731 O O . LYS A 1 93 ? 0.776 6.390 6.313 1.00 97.56 93 LYS A O 1
ATOM 736 N N . ILE A 1 94 ? 2.666 5.183 6.391 1.00 98.00 94 ILE A N 1
ATOM 737 C CA . ILE A 1 94 ? 2.238 4.246 5.343 1.00 98.00 94 ILE A CA 1
ATOM 738 C C . ILE A 1 94 ? 1.016 3.451 5.808 1.00 98.00 94 ILE A C 1
ATOM 740 O O . ILE A 1 94 ? 0.038 3.344 5.072 1.00 98.00 94 ILE A O 1
ATOM 744 N N . LEU A 1 95 ? 1.045 2.904 7.024 1.00 97.94 95 LEU A N 1
ATOM 745 C CA . LEU A 1 95 ? -0.081 2.159 7.582 1.00 97.94 95 LEU A CA 1
ATOM 746 C 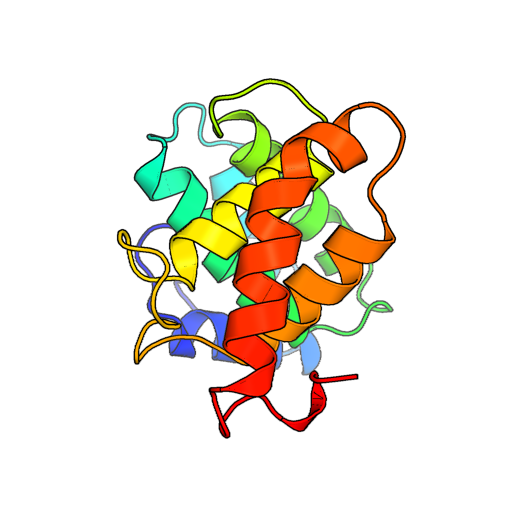C . LEU A 1 95 ? -1.355 3.019 7.668 1.00 97.94 95 LEU A C 1
ATOM 748 O O . LEU A 1 95 ? -2.426 2.546 7.286 1.00 97.94 95 LEU A O 1
ATOM 752 N N . TYR A 1 96 ? -1.240 4.273 8.105 1.00 97.81 96 TYR A N 1
ATOM 753 C CA . TYR A 1 96 ? -2.344 5.231 8.164 1.00 97.81 96 TYR A CA 1
ATOM 754 C C . TYR A 1 96 ? -2.944 5.499 6.782 1.00 97.81 96 TYR A C 1
ATOM 756 O O . TYR A 1 96 ? -4.160 5.393 6.596 1.00 97.81 96 TYR A O 1
ATOM 764 N N . ALA A 1 97 ? -2.096 5.746 5.783 1.00 98.25 97 ALA A N 1
ATOM 765 C CA . ALA A 1 97 ? -2.536 5.930 4.407 1.00 98.25 97 ALA A CA 1
ATOM 766 C C . ALA A 1 97 ? -3.251 4.687 3.855 1.00 98.25 97 ALA A C 1
ATOM 768 O O . ALA A 1 97 ? -4.343 4.791 3.288 1.00 98.25 97 ALA A O 1
ATOM 769 N N . LEU A 1 98 ? -2.688 3.492 4.070 1.00 98.31 98 LEU A N 1
ATOM 770 C CA . LEU A 1 98 ? -3.330 2.243 3.659 1.00 98.31 98 LEU A CA 1
ATOM 771 C C . LEU A 1 98 ? -4.683 2.063 4.356 1.00 98.31 98 LEU A C 1
ATOM 773 O O . LEU A 1 98 ? -5.665 1.770 3.678 1.00 98.31 98 LEU A O 1
ATOM 777 N N . PHE A 1 99 ? -4.778 2.336 5.657 1.00 98.12 99 PHE A N 1
ATOM 778 C CA . PHE A 1 99 ? -6.036 2.271 6.402 1.00 98.12 99 PHE A CA 1
ATOM 779 C C . PHE A 1 99 ? -7.107 3.194 5.809 1.00 98.12 99 PHE A C 1
ATOM 781 O O . PHE A 1 99 ? -8.183 2.719 5.439 1.00 98.12 99 PHE A O 1
ATOM 788 N N . LYS A 1 100 ? -6.798 4.482 5.602 1.00 97.81 100 LYS A N 1
ATOM 789 C CA . LYS A 1 100 ? -7.722 5.447 4.969 1.00 97.81 100 LYS A CA 1
ATOM 790 C C . LYS A 1 100 ? -8.119 5.046 3.548 1.00 97.81 100 LYS A C 1
ATOM 792 O O . LYS A 1 100 ? -9.229 5.335 3.089 1.00 97.81 100 LYS A O 1
ATOM 797 N N . SER A 1 101 ? -7.236 4.347 2.840 1.00 97.62 101 SER A N 1
ATOM 798 C CA . SER A 1 101 ? -7.536 3.850 1.503 1.00 97.62 101 SER A CA 1
ATOM 799 C C . SER A 1 101 ? -8.550 2.694 1.507 1.00 97.62 101 SER A C 1
ATOM 801 O O . SER A 1 101 ? -9.340 2.611 0.568 1.00 97.62 101 SER A O 1
ATOM 803 N N . GLN A 1 102 ? -8.579 1.858 2.555 1.00 98.06 102 GLN A N 1
ATOM 804 C CA . GLN A 1 102 ? -9.355 0.607 2.604 1.00 98.06 102 GLN A CA 1
ATOM 805 C C . GLN A 1 102 ? -10.607 0.651 3.493 1.00 98.06 102 GLN A C 1
ATOM 807 O O . GLN A 1 102 ? -11.506 -0.167 3.300 1.00 98.06 102 GLN A O 1
ATOM 812 N N . VAL A 1 103 ? -10.681 1.565 4.460 1.00 98.12 103 VAL A N 1
ATOM 813 C CA . VAL A 1 103 ? -11.759 1.634 5.465 1.00 98.12 103 VAL A CA 1
ATOM 814 C C . VAL A 1 103 ? -12.691 2.812 5.170 1.00 98.12 103 VAL A C 1
ATOM 816 O O . VAL A 1 103 ? -12.229 3.866 4.727 1.00 98.12 103 VAL A O 1
ATOM 819 N N . GLU A 1 104 ? -14.001 2.624 5.354 1.00 98.12 104 GLU A N 1
ATOM 820 C CA . GLU A 1 104 ? -14.980 3.715 5.234 1.00 98.12 104 GLU A CA 1
ATOM 821 C C . GLU A 1 104 ? -14.703 4.828 6.256 1.00 98.12 104 GLU A C 1
ATOM 823 O O . GLU A 1 104 ? -14.108 4.594 7.305 1.00 98.12 104 GLU A O 1
ATOM 828 N N . ILE A 1 105 ? -15.131 6.059 5.959 1.00 96.31 105 ILE A N 1
ATOM 829 C CA . ILE A 1 105 ? -14.841 7.230 6.812 1.00 96.31 105 ILE A CA 1
ATOM 830 C C . ILE A 1 105 ? -15.419 7.065 8.226 1.00 96.31 105 ILE A C 1
ATOM 832 O O . ILE A 1 105 ? -14.819 7.538 9.186 1.00 96.31 105 ILE A O 1
ATOM 836 N N . ASP A 1 106 ? -16.564 6.392 8.347 1.00 97.06 106 ASP A N 1
ATOM 837 C CA . ASP A 1 106 ? -17.225 6.104 9.623 1.00 97.06 106 ASP A CA 1
ATOM 838 C C . ASP A 1 106 ? -16.636 4.893 10.366 1.00 97.06 106 ASP A C 1
ATOM 840 O O . ASP A 1 106 ? -17.087 4.564 11.462 1.00 97.06 106 ASP A O 1
ATOM 844 N N . GLU A 1 107 ? -15.641 4.228 9.768 1.00 97.75 107 GLU A N 1
ATOM 845 C CA . GLU A 1 107 ? -14.913 3.099 10.343 1.00 97.75 107 GLU A CA 1
ATOM 846 C C . GLU A 1 107 ? -15.796 1.884 10.685 1.00 97.75 107 GLU A C 1
ATOM 848 O O . GLU A 1 107 ? -15.413 1.004 11.461 1.00 97.75 107 GLU A O 1
ATOM 853 N N . THR A 1 108 ? -16.975 1.785 10.061 1.00 97.50 108 THR A N 1
ATOM 854 C CA . THR A 1 108 ? -17.933 0.695 10.311 1.00 97.50 108 THR A CA 1
ATOM 855 C C . THR A 1 108 ? -17.716 -0.527 9.424 1.00 97.50 108 THR A C 1
ATOM 857 O O . THR A 1 108 ? -18.137 -1.633 9.779 1.00 97.50 108 THR A O 1
ATOM 860 N N . SER A 1 109 ? -17.058 -0.349 8.275 1.00 97.88 109 SER A N 1
ATOM 861 C CA . SER A 1 109 ? -16.805 -1.405 7.296 1.00 97.88 109 SER A CA 1
ATOM 862 C C . SER A 1 109 ? -15.561 -1.132 6.448 1.00 97.88 109 SER A C 1
ATOM 864 O O . SER A 1 109 ? -15.070 -0.005 6.348 1.00 97.88 109 SER A O 1
ATOM 866 N N . PHE A 1 110 ? -15.035 -2.185 5.821 1.00 98.31 110 PHE A N 1
ATOM 867 C CA . PHE A 1 110 ? -14.097 -2.020 4.716 1.00 98.31 110 PHE A CA 1
ATOM 868 C C . PHE A 1 110 ? -14.847 -1.555 3.472 1.00 98.31 110 PHE A C 1
ATOM 870 O O . PHE A 1 110 ? -15.931 -2.061 3.169 1.00 98.31 110 PHE A O 1
ATOM 877 N N . LYS A 1 111 ? -14.214 -0.695 2.674 1.00 97.81 111 LYS A N 1
ATOM 878 C CA . LYS A 1 111 ? -14.754 -0.271 1.381 1.00 97.81 111 LYS A CA 1
ATOM 879 C C . LYS A 1 111 ? -15.070 -1.480 0.503 1.00 97.81 111 LYS A C 1
ATOM 881 O O . LYS A 1 111 ? -14.405 -2.525 0.550 1.00 97.81 111 LYS A O 1
ATOM 886 N N . LYS A 1 112 ? -16.060 -1.341 -0.379 1.00 96.31 112 LYS A N 1
ATOM 887 C CA . LYS A 1 112 ? -16.377 -2.389 -1.373 1.00 96.31 112 LYS A CA 1
ATOM 888 C C . LYS A 1 112 ? -15.182 -2.713 -2.273 1.00 96.31 112 LYS A C 1
ATOM 890 O O . LYS A 1 112 ? -14.999 -3.865 -2.644 1.00 96.31 112 LYS A O 1
ATOM 895 N N . THR A 1 113 ? -14.352 -1.713 -2.554 1.00 94.75 113 THR A N 1
ATOM 896 C CA . THR A 1 113 ? -13.124 -1.831 -3.350 1.00 94.75 113 THR A CA 1
ATOM 897 C C . THR A 1 113 ? -11.907 -2.273 -2.536 1.00 94.75 113 THR A C 1
ATOM 899 O O . THR A 1 113 ? -10.806 -2.282 -3.072 1.00 94.75 113 THR A O 1
ATOM 902 N N . ALA A 1 114 ? -12.061 -2.611 -1.250 1.00 96.75 114 ALA A N 1
ATOM 903 C CA . ALA A 1 114 ? -10.932 -3.032 -0.431 1.00 96.75 114 ALA A CA 1
ATOM 904 C C . ALA A 1 114 ? -10.261 -4.301 -0.990 1.00 96.75 114 ALA A C 1
ATOM 906 O O . ALA A 1 114 ? -10.933 -5.226 -1.457 1.00 96.75 114 ALA A O 1
ATOM 907 N N . ARG A 1 115 ? -8.929 -4.344 -0.928 1.00 96.25 115 ARG A N 1
ATOM 908 C CA . ARG A 1 115 ? -8.073 -5.350 -1.569 1.00 96.25 115 ARG A CA 1
ATOM 909 C C . ARG A 1 115 ? -7.344 -6.193 -0.537 1.00 96.25 115 ARG A C 1
ATOM 911 O O . ARG A 1 115 ? -6.630 -5.655 0.308 1.00 96.25 115 ARG A O 1
ATOM 918 N N . SER A 1 116 ? -7.446 -7.516 -0.655 1.00 95.88 116 SER A N 1
ATOM 919 C CA . SER A 1 116 ? -6.771 -8.473 0.236 1.00 95.88 116 SER A CA 1
ATOM 920 C C . SER A 1 116 ? -5.260 -8.249 0.323 1.00 95.88 116 SER A C 1
ATOM 922 O O . SER A 1 116 ? -4.679 -8.372 1.396 1.00 95.88 116 SER A O 1
ATOM 924 N N . GLU A 1 117 ? -4.638 -7.853 -0.787 1.00 96.44 117 GLU A N 1
ATOM 925 C CA . GLU A 1 117 ? -3.210 -7.552 -0.897 1.00 96.44 117 GLU A CA 1
ATOM 926 C C . GLU A 1 117 ? -2.807 -6.410 0.051 1.00 96.44 117 GLU A C 1
ATOM 928 O O . GLU A 1 117 ? -1.778 -6.476 0.726 1.00 96.44 117 GLU A O 1
ATOM 933 N N . ILE A 1 118 ? -3.657 -5.383 0.147 1.00 97.69 118 ILE A N 1
ATOM 934 C CA . ILE A 1 118 ? -3.442 -4.235 1.028 1.00 97.69 118 ILE A CA 1
ATOM 935 C C . ILE A 1 118 ? -3.766 -4.596 2.478 1.00 97.69 118 ILE A C 1
ATOM 937 O O . ILE A 1 118 ? -2.988 -4.257 3.368 1.00 97.69 118 ILE A O 1
ATOM 941 N N . ILE A 1 119 ? -4.856 -5.332 2.719 1.00 97.69 119 ILE A N 1
ATOM 942 C CA . ILE A 1 119 ? -5.229 -5.819 4.058 1.00 97.69 119 ILE A CA 1
ATOM 943 C C . ILE A 1 119 ? -4.097 -6.659 4.672 1.00 97.69 119 ILE A C 1
ATOM 945 O O . ILE A 1 119 ? -3.698 -6.424 5.815 1.00 97.69 119 ILE A O 1
ATOM 949 N N . GLY A 1 120 ? -3.512 -7.578 3.900 1.00 95.50 120 GLY A N 1
ATOM 950 C CA . GLY A 1 120 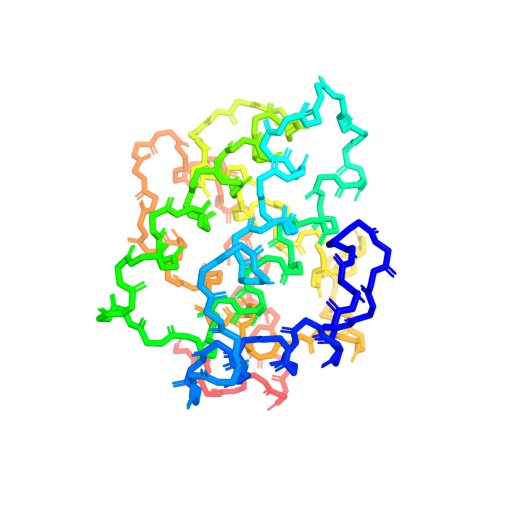? -2.352 -8.358 4.332 1.00 95.50 120 GLY A CA 1
ATOM 951 C C . GLY A 1 120 ? -1.118 -7.491 4.614 1.00 95.50 120 GLY A C 1
ATOM 952 O O . GLY A 1 120 ? -0.410 -7.727 5.593 1.00 95.50 120 GLY A O 1
ATOM 953 N N . ASN A 1 121 ? -0.876 -6.447 3.811 1.00 96.38 121 ASN A N 1
ATOM 954 C CA . ASN A 1 121 ? 0.229 -5.514 4.055 1.00 96.38 121 ASN A CA 1
ATOM 955 C C . ASN A 1 121 ? 0.036 -4.720 5.358 1.00 96.38 121 ASN A C 1
ATOM 957 O O . ASN A 1 121 ? 0.979 -4.577 6.137 1.00 96.38 121 ASN A O 1
ATOM 961 N N . MET A 1 122 ? -1.189 -4.258 5.629 1.00 97.50 122 MET A N 1
ATOM 962 C CA . MET A 1 122 ? -1.526 -3.553 6.868 1.00 97.50 122 MET A CA 1
ATOM 963 C C . MET A 1 122 ? -1.243 -4.412 8.105 1.00 97.50 122 MET A C 1
ATOM 965 O O . MET A 1 122 ? -0.633 -3.917 9.050 1.00 97.50 122 MET A O 1
ATOM 969 N N . LEU A 1 123 ? -1.601 -5.702 8.084 1.00 95.50 123 LEU A N 1
ATOM 970 C CA . LEU A 1 123 ? -1.268 -6.638 9.166 1.00 95.50 123 LEU A CA 1
ATOM 971 C C . LEU A 1 123 ? 0.239 -6.705 9.440 1.00 95.50 123 LEU A C 1
ATOM 973 O O . LEU A 1 123 ? 0.667 -6.582 10.588 1.00 95.50 123 LEU A O 1
ATOM 977 N N . GLY A 1 124 ? 1.049 -6.860 8.389 1.00 93.50 124 GLY A N 1
ATOM 978 C CA . GLY A 1 124 ? 2.508 -6.885 8.522 1.00 93.50 124 GLY A CA 1
ATOM 979 C C . GLY A 1 124 ? 3.060 -5.597 9.139 1.00 93.50 124 GLY A C 1
ATOM 980 O O . GLY A 1 124 ? 3.959 -5.639 9.982 1.00 93.50 124 GLY A O 1
ATOM 981 N N . ARG A 1 125 ? 2.475 -4.449 8.781 1.00 95.44 125 ARG A N 1
ATOM 982 C CA . ARG A 1 125 ? 2.868 -3.145 9.329 1.00 95.44 125 ARG A CA 1
ATOM 983 C C . ARG A 1 125 ? 2.472 -2.967 10.781 1.00 95.44 125 ARG A C 1
ATOM 985 O O . ARG A 1 125 ? 3.327 -2.529 11.542 1.00 95.44 125 ARG A O 1
ATOM 992 N N . PHE A 1 126 ? 1.259 -3.358 11.181 1.00 95.50 126 PHE A N 1
ATOM 993 C CA . PHE A 1 126 ? 0.849 -3.354 12.592 1.00 95.50 126 PHE A CA 1
ATOM 994 C C . PHE A 1 126 ? 1.815 -4.160 13.469 1.00 95.50 126 PHE A C 1
ATOM 996 O O . PHE A 1 126 ? 2.126 -3.736 14.579 1.00 95.50 126 PHE A O 1
ATOM 1003 N N . ASN A 1 127 ? 2.321 -5.291 12.967 1.00 91.88 127 ASN A N 1
ATOM 1004 C CA . ASN A 1 127 ? 3.288 -6.134 13.682 1.00 91.88 127 ASN A CA 1
ATOM 1005 C C . ASN A 1 127 ? 4.712 -5.556 13.712 1.0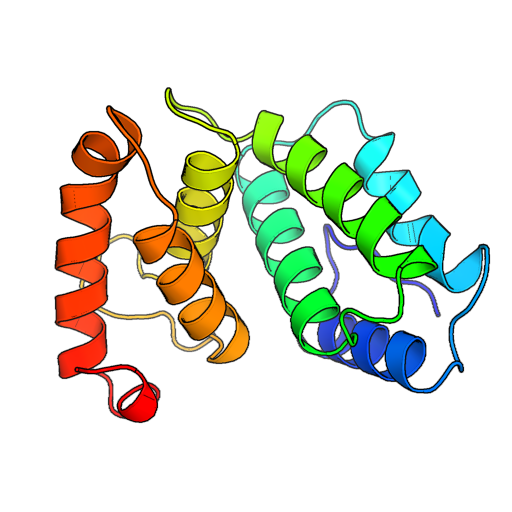0 91.88 127 ASN A C 1
ATOM 1007 O O . ASN A 1 127 ? 5.552 -6.057 14.454 1.00 91.88 127 ASN A O 1
ATOM 1011 N N . SER A 1 128 ? 4.982 -4.524 12.911 1.00 92.50 128 SER A N 1
ATOM 1012 C CA . SER A 1 128 ? 6.297 -3.886 12.777 1.00 92.50 128 SER A CA 1
ATOM 1013 C C . SER A 1 128 ? 6.351 -2.486 13.405 1.00 92.50 128 SER A C 1
ATOM 1015 O O . SER A 1 128 ? 7.352 -1.789 13.246 1.00 92.50 128 SER A O 1
ATOM 1017 N N . LEU A 1 129 ? 5.277 -2.035 14.063 1.00 93.62 129 LEU A N 1
ATOM 1018 C CA . LEU A 1 129 ? 5.273 -0.768 14.799 1.00 93.62 129 LEU A CA 1
ATOM 1019 C C . LEU A 1 129 ? 6.112 -0.885 16.074 1.00 93.62 129 LEU A C 1
ATOM 1021 O O . LEU A 1 129 ? 6.169 -1.943 16.700 1.00 93.62 129 LEU A O 1
ATOM 1025 N N . VAL A 1 130 ? 6.740 0.222 16.467 1.00 90.06 130 VAL A N 1
ATOM 1026 C CA . VAL A 1 130 ? 7.593 0.312 17.657 1.00 90.06 130 VAL A CA 1
ATOM 1027 C C . VAL A 1 130 ? 7.289 1.588 18.437 1.00 90.06 130 VAL A C 1
ATOM 1029 O O . VAL A 1 130 ? 6.922 2.600 17.848 1.00 90.06 130 VAL A O 1
ATOM 1032 N N . ASN A 1 131 ? 7.507 1.561 19.754 1.00 90.81 131 ASN A N 1
ATOM 1033 C CA . ASN A 1 131 ? 7.436 2.737 20.629 1.00 90.81 131 ASN A CA 1
ATOM 1034 C C . ASN A 1 131 ? 6.102 3.506 20.501 1.00 90.81 131 ASN A C 1
ATOM 1036 O O . ASN A 1 131 ? 5.031 2.908 20.583 1.00 90.81 131 ASN A O 1
ATOM 1040 N N . GLU A 1 132 ? 6.177 4.825 20.316 1.00 90.19 132 GLU A N 1
ATOM 1041 C CA . GLU A 1 132 ? 5.047 5.756 20.232 1.00 90.19 132 GLU A CA 1
ATOM 1042 C C . GLU A 1 132 ? 4.085 5.418 19.084 1.00 90.19 132 GLU A C 1
ATOM 1044 O O . GLU A 1 132 ? 2.875 5.545 19.263 1.00 90.19 132 GLU A O 1
ATOM 1049 N N . ASP A 1 133 ? 4.578 4.858 17.970 1.00 92.75 133 ASP A N 1
ATOM 1050 C CA . ASP A 1 133 ? 3.723 4.438 16.851 1.00 92.75 133 ASP A CA 1
ATOM 1051 C C . ASP A 1 133 ? 2.696 3.372 17.272 1.00 92.75 133 ASP A C 1
ATOM 1053 O O . ASP A 1 133 ? 1.616 3.282 16.688 1.00 92.75 133 ASP A O 1
ATOM 1057 N N . ILE A 1 134 ? 3.023 2.528 18.263 1.00 92.50 134 ILE A N 1
ATOM 1058 C CA . ILE A 1 134 ? 2.089 1.510 18.770 1.00 92.50 134 ILE A CA 1
ATOM 1059 C C . ILE A 1 134 ? 0.882 2.198 19.403 1.00 92.50 134 ILE A C 1
ATOM 1061 O O . ILE A 1 134 ? -0.244 1.793 19.123 1.00 92.50 134 ILE A O 1
ATOM 1065 N N . ILE A 1 135 ? 1.135 3.234 20.209 1.00 92.38 135 ILE A N 1
ATOM 1066 C CA . ILE A 1 135 ? 0.113 4.015 20.913 1.00 92.38 135 ILE A CA 1
ATOM 1067 C C . ILE A 1 135 ? -0.740 4.770 19.889 1.00 92.38 135 ILE A C 1
ATOM 1069 O O . ILE A 1 135 ? -1.968 4.695 19.927 1.00 92.38 135 ILE A O 1
ATOM 1073 N N . GLU A 1 136 ? -0.102 5.433 18.922 1.00 91.56 136 GLU A N 1
ATOM 1074 C CA . GLU A 1 136 ? -0.806 6.167 17.861 1.00 91.56 136 GLU A CA 1
ATOM 1075 C C . GLU A 1 136 ? -1.688 5.246 16.995 1.00 91.56 136 GLU A C 1
ATOM 1077 O O . GLU A 1 136 ? -2.759 5.648 16.536 1.00 91.56 136 GLU A O 1
ATOM 1082 N N . ALA A 1 137 ? -1.287 3.985 16.806 1.00 95.31 137 ALA A N 1
ATOM 1083 C CA . ALA A 1 137 ? -2.020 3.016 15.998 1.00 95.31 137 ALA A CA 1
ATOM 1084 C C . ALA A 1 137 ? -3.090 2.208 16.754 1.00 95.31 137 ALA A C 1
ATOM 1086 O O . ALA A 1 137 ? -3.778 1.406 16.112 1.00 95.31 137 ALA A O 1
ATOM 1087 N N . GLU A 1 138 ? -3.256 2.369 18.073 1.00 95.31 138 GLU A N 1
ATOM 1088 C CA . GLU A 1 138 ? -4.163 1.521 18.870 1.00 95.31 138 GLU A CA 1
ATOM 1089 C C . GLU A 1 138 ? -5.605 1.563 18.361 1.00 95.31 138 GLU A C 1
ATOM 1091 O O . GLU A 1 138 ? -6.226 0.515 18.153 1.00 95.31 138 GLU A O 1
ATOM 1096 N N . HIS A 1 139 ? -6.119 2.767 18.095 1.00 96.19 139 HIS A N 1
ATOM 1097 C CA . HIS A 1 139 ? -7.472 2.956 17.569 1.00 96.19 139 HIS A CA 1
ATOM 1098 C C . HIS A 1 139 ? -7.647 2.254 16.219 1.00 96.19 139 HIS A C 1
ATOM 1100 O O . HIS A 1 139 ? -8.536 1.415 16.054 1.00 96.19 139 HIS A O 1
ATOM 1106 N N . MET A 1 140 ? -6.734 2.508 15.278 1.00 96.69 140 MET A N 1
ATOM 1107 C CA . MET A 1 140 ? -6.754 1.863 13.964 1.00 96.69 140 MET A CA 1
ATOM 1108 C C . MET A 1 140 ? -6.678 0.342 14.066 1.00 96.69 140 MET A C 1
ATOM 1110 O O . MET A 1 140 ? -7.389 -0.357 13.346 1.00 96.69 140 MET A O 1
ATOM 1114 N N . LYS A 1 141 ? -5.830 -0.187 14.955 1.00 96.94 141 LYS A N 1
ATOM 1115 C CA . LYS A 1 141 ? -5.673 -1.630 15.166 1.00 96.94 141 LYS A CA 1
ATOM 1116 C C . LYS A 1 141 ? -6.954 -2.248 15.717 1.00 96.94 141 LYS A C 1
ATOM 1118 O O . LYS A 1 141 ? -7.355 -3.321 15.260 1.00 96.94 141 LYS A O 1
ATOM 1123 N N . SER A 1 142 ? -7.608 -1.568 16.658 1.00 97.25 142 SER A N 1
ATOM 1124 C CA . SER A 1 142 ? -8.891 -1.980 17.232 1.00 97.25 142 SER A CA 1
ATOM 1125 C C . SER A 1 142 ? -9.988 -2.040 16.167 1.00 97.25 142 SER A C 1
ATOM 1127 O O . SER A 1 142 ? -10.615 -3.090 15.982 1.00 97.25 142 SER A O 1
ATOM 1129 N N . VAL A 1 143 ? -10.152 -0.959 15.392 1.00 98.06 143 VAL A N 1
ATOM 1130 C CA . VAL A 1 143 ? -11.101 -0.903 14.270 1.00 98.06 143 VAL A CA 1
ATOM 1131 C C . VAL A 1 143 ? -10.800 -2.014 13.274 1.00 98.06 143 VAL A C 1
ATOM 1133 O O . VAL A 1 143 ? -11.656 -2.853 13.006 1.00 98.06 143 VAL A O 1
ATOM 1136 N N . PHE A 1 144 ? -9.567 -2.082 12.778 1.00 97.56 144 PHE A N 1
ATOM 1137 C CA . PHE A 1 144 ? -9.152 -3.057 11.775 1.00 97.56 144 PHE A CA 1
ATOM 1138 C C . PHE A 1 144 ? -9.428 -4.503 12.218 1.00 97.56 144 PHE A C 1
ATOM 1140 O O . PHE A 1 144 ? -10.018 -5.278 11.468 1.00 97.56 144 PHE A O 1
ATOM 1147 N N . THR A 1 145 ? -9.096 -4.848 13.465 1.00 96.00 145 THR A N 1
ATOM 1148 C CA . THR A 1 145 ? -9.356 -6.181 14.038 1.00 96.00 145 THR A CA 1
ATOM 1149 C C . THR A 1 145 ? -10.856 -6.477 14.139 1.00 96.00 145 THR A C 1
ATOM 1151 O O . THR A 1 145 ? -11.292 -7.594 13.857 1.00 96.00 145 THR A O 1
ATOM 1154 N N . SER A 1 146 ? -11.666 -5.484 14.517 1.00 96.75 146 SER A N 1
ATOM 1155 C CA . SER A 1 146 ? -13.130 -5.604 14.557 1.00 96.75 146 SER A CA 1
ATOM 1156 C C . SER A 1 146 ? -13.719 -5.847 13.166 1.00 96.75 146 SER A C 1
ATOM 1158 O O . SER A 1 146 ? -14.583 -6.711 13.005 1.00 96.75 146 SER A O 1
ATOM 1160 N N . LEU A 1 147 ? -13.221 -5.136 12.150 1.00 97.44 147 LEU A N 1
ATOM 1161 C CA . LEU A 1 147 ? -13.665 -5.292 10.766 1.00 97.44 147 LEU A CA 1
ATOM 1162 C C . LEU A 1 147 ? -13.289 -6.662 10.190 1.00 97.44 147 LEU A C 1
ATOM 1164 O O . LEU A 1 147 ? -14.136 -7.305 9.571 1.00 97.44 147 LEU A O 1
ATOM 1168 N N . LEU A 1 148 ? -12.072 -7.155 10.451 1.00 96.69 148 LEU A N 1
ATOM 1169 C CA . LEU A 1 148 ? -11.632 -8.487 10.010 1.00 96.69 148 LEU A CA 1
ATOM 1170 C C . LEU A 1 148 ? -12.539 -9.616 10.517 1.00 96.69 148 LEU A C 1
ATOM 1172 O O . LEU A 1 148 ? -12.793 -10.571 9.793 1.00 96.69 148 LEU A O 1
ATOM 1176 N N . LYS A 1 149 ? -13.071 -9.495 11.739 1.00 95.25 149 LYS A N 1
ATOM 1177 C CA . LYS A 1 149 ? -13.995 -10.487 12.318 1.00 95.25 149 LYS A CA 1
ATOM 1178 C C . LYS A 1 149 ? -15.386 -10.477 11.678 1.00 95.25 149 LYS A C 1
ATOM 1180 O O . LYS A 1 149 ? -16.119 -11.452 11.812 1.00 95.25 149 LYS A O 1
ATOM 1185 N N . LYS A 1 150 ? -15.774 -9.373 11.035 1.00 94.88 150 LYS A N 1
ATOM 1186 C CA . LYS A 1 150 ? -17.116 -9.168 10.466 1.00 94.88 150 LYS A CA 1
ATOM 1187 C C . LYS A 1 150 ? -17.163 -9.394 8.957 1.00 94.88 150 LYS A C 1
ATOM 1189 O O . LYS A 1 150 ? -18.212 -9.760 8.434 1.00 94.88 150 LYS A O 1
ATOM 1194 N N . ASP A 1 151 ? -16.058 -9.155 8.257 1.00 95.50 151 ASP A N 1
ATOM 1195 C CA . ASP A 1 151 ? -16.010 -9.201 6.798 1.00 95.50 151 ASP A CA 1
ATOM 1196 C C . ASP A 1 151 ? -15.462 -10.538 6.284 1.00 95.50 151 ASP A C 1
ATOM 1198 O O . ASP A 1 151 ? -14.259 -10.805 6.313 1.00 95.50 151 ASP A O 1
ATOM 1202 N N . ALA A 1 152 ? -16.356 -11.373 5.751 1.00 94.19 152 ALA A N 1
ATOM 1203 C CA . ALA A 1 152 ? -16.013 -12.698 5.242 1.00 94.19 152 ALA A CA 1
ATOM 1204 C C . ALA A 1 152 ? -14.975 -12.680 4.101 1.00 94.19 152 ALA A C 1
ATOM 1206 O O . ALA A 1 152 ? -14.300 -13.692 3.899 1.00 94.19 152 ALA A O 1
ATOM 1207 N N . ARG A 1 153 ? -14.800 -11.552 3.387 1.00 95.38 153 ARG A N 1
ATOM 1208 C CA . ARG A 1 153 ? -13.774 -11.405 2.333 1.00 95.38 153 ARG A CA 1
ATOM 1209 C C . ARG A 1 153 ? -12.355 -11.563 2.880 1.00 95.38 153 ARG A C 1
ATOM 1211 O O . ARG A 1 153 ? -11.450 -11.921 2.131 1.00 95.38 153 ARG A O 1
ATOM 1218 N N . PHE A 1 154 ? -12.164 -11.285 4.168 1.00 94.88 154 PHE A N 1
ATOM 1219 C CA . PHE A 1 154 ? -10.857 -11.207 4.817 1.00 94.88 154 PHE A CA 1
ATOM 1220 C C . PHE A 1 154 ? -10.721 -12.173 6.001 1.00 94.88 154 PHE A C 1
ATOM 1222 O O . PHE A 1 154 ? -9.825 -12.014 6.823 1.00 94.88 154 PHE A O 1
ATOM 1229 N N . SER A 1 155 ? -11.558 -13.212 6.070 1.00 89.62 155 SER A N 1
ATOM 1230 C CA . SER A 1 155 ? -11.543 -14.213 7.151 1.00 89.62 155 SER A CA 1
ATOM 1231 C C . SER A 1 155 ? -10.208 -14.956 7.302 1.00 89.62 155 SER A C 1
ATOM 1233 O O . SER A 1 155 ? -9.855 -15.381 8.395 1.00 89.62 155 SER A O 1
ATOM 1235 N N . ILE A 1 156 ? -9.403 -15.049 6.238 1.00 90.44 156 ILE A N 1
ATOM 1236 C CA . ILE A 1 156 ? -8.045 -15.627 6.292 1.00 90.44 156 ILE A CA 1
ATOM 1237 C C . ILE A 1 156 ? -7.064 -14.813 7.156 1.00 90.44 156 ILE A C 1
ATOM 1239 O O . ILE A 1 156 ? -5.971 -15.280 7.470 1.00 90.44 156 ILE A O 1
ATOM 1243 N N . TYR A 1 157 ? -7.440 -13.581 7.499 1.00 88.94 157 TYR A N 1
ATOM 1244 C CA . TYR A 1 157 ? -6.650 -12.637 8.280 1.00 88.94 157 TYR A CA 1
ATOM 1245 C C . TYR A 1 157 ? -7.189 -12.456 9.706 1.00 88.94 157 TYR A C 1
ATOM 1247 O O . TYR A 1 157 ? -6.524 -11.815 10.520 1.00 88.94 157 TYR A O 1
ATOM 1255 N N . SER A 1 158 ? -8.373 -12.995 10.024 1.00 80.81 158 SER A N 1
ATOM 1256 C CA . SER A 1 158 ? -8.924 -12.960 11.379 1.00 80.81 158 SER A CA 1
ATOM 1257 C C . SER A 1 158 ? -8.306 -14.078 12.221 1.00 80.81 158 SER A C 1
ATOM 1259 O O . SER A 1 158 ? -8.629 -15.247 12.016 1.00 80.81 158 SER A O 1
ATOM 1261 N N . TYR A 1 159 ? -7.435 -13.703 13.158 1.00 62.91 159 TYR A N 1
ATOM 1262 C CA . TYR A 1 159 ? -6.917 -14.568 14.221 1.00 62.91 159 TYR A CA 1
ATOM 1263 C C . TYR A 1 159 ? -7.507 -14.155 15.573 1.00 62.91 159 TYR A C 1
ATOM 1265 O O . TYR A 1 159 ? -7.738 -12.936 15.779 1.00 62.91 159 TYR A O 1
#

Foldseek 3Di:
DDDALQDDDQVVLQVLLQCVQVVVDDDCSNLVNLVVLLPDPDDAQLSLLSNLQSLLSSVLSHDPVPVVNVVSSVSSNLSSLVNQDDDDDSLLSSLVSLLVVFADPVLPETDPPHDLSSLVVSVVSLVVDDDVSVVVCVVVVVSSQVHCVVDPVNVVVND

pLDDT: mean 94.79, std 4.42, range [62.91, 98.5]

Radius of gyration: 15.37 Å; chains: 1; bounding box: 34×34×42 Å

Organism: NCBI:txid1754192

Sequence (159 aa):
MNLDFTTSNEDLCKQYGIYVKTGELNGSCMTGPLEEIKNKNNFSFEEAVIVIKNITLAAYYVPIERTDFQFVYSKALLHAASFIDGNGSLNFKILYALFKSQVEIDETSFKKTARSEIIGNMLGRFNSLVNEDIIEAEHMKSVFTSLLKKDARFSIYSY